Protein AF-A0A9W6YQK7-F1 (afdb_monomer_lite)

Radius of gyration: 15.52 Å; chains: 1; bounding box: 32×32×42 Å

Organism: NCBI:txid1490495

Secondary structure (DSSP, 8-state):
-EEEEE-BTTB----PPTTTTTT-TT--EEEEE--TT--BPPP-TT-TT--EEEEE--SS--BPPP-TT-TT--EEEEES-TT-------TT-TT--EEEE-S--TTSBTTTSSS--TT-GGGTTT-SSSS-S--SBPP----

InterPro domains:
  IPR032675 Leucine-rich repeat domain superfamily [G3DSA:3.80.10.10] (7-142)

pLDDT: mean 80.18, std 13.18, range [40.31, 95.5]

Sequence (143 aa):
MFRHVESKFTSPMIVLPDGMFDDTSPLTFIGFAAFTPMTKLPSLDGLTNLKSLTLALFLLLDEVPTFDKLHNLERLVLASMPAMGSLPDFSNIKDLKSFAASDRGTWCCNGFLGDCNLNDDKSQSSSAVGNSCCNLCCPQPNL

Structure (mmCIF, N/CA/C/O backbone):
data_AF-A0A9W6YQK7-F1
#
_entry.id   AF-A0A9W6YQK7-F1
#
loop_
_atom_site.group_PDB
_atom_site.id
_atom_site.type_symbol
_atom_site.label_atom_id
_atom_site.label_alt_id
_atom_site.label_comp_id
_atom_site.label_asym_id
_atom_site.label_entity_id
_atom_site.label_seq_id
_atom_site.pdbx_PDB_ins_code
_atom_site.Cartn_x
_atom_site.Cartn_y
_atom_site.Cartn_z
_atom_site.occupancy
_atom_site.B_iso_or_equiv
_atom_site.auth_seq_id
_atom_site.auth_comp_id
_atom_site.auth_asym_id
_atom_site.auth_atom_id
_atom_site.pdbx_PDB_model_num
ATOM 1 N N . MET A 1 1 ? -5.890 0.323 17.189 1.00 71.31 1 MET A N 1
ATOM 2 C CA . MET A 1 1 ? -4.741 -0.476 17.691 1.00 71.31 1 MET A CA 1
ATOM 3 C C . MET A 1 1 ? -3.661 -0.538 16.613 1.00 71.31 1 MET A C 1
ATOM 5 O O . MET A 1 1 ? -4.014 -0.545 15.439 1.00 71.31 1 MET A O 1
ATOM 9 N N . PHE A 1 2 ? -2.376 -0.522 16.986 1.00 77.00 2 PHE A N 1
ATOM 10 C CA . PHE A 1 2 ? -1.239 -0.525 16.050 1.00 77.00 2 PHE A CA 1
ATOM 11 C C . PHE A 1 2 ? -0.548 -1.891 16.045 1.00 77.00 2 PHE A C 1
ATOM 13 O O . PHE A 1 2 ? -0.266 -2.432 17.117 1.00 77.00 2 PHE A O 1
ATOM 20 N N . ARG A 1 3 ? -0.262 -2.439 14.859 1.00 80.31 3 ARG A N 1
ATOM 21 C CA . ARG A 1 3 ? 0.594 -3.620 14.702 1.00 80.31 3 ARG A CA 1
ATOM 22 C C . ARG A 1 3 ? 1.670 -3.382 13.652 1.00 80.31 3 ARG A C 1
ATOM 24 O O . ARG A 1 3 ? 1.382 -3.105 12.497 1.00 80.31 3 ARG A O 1
ATOM 31 N N . HIS A 1 4 ? 2.915 -3.547 14.071 1.00 82.56 4 HIS A N 1
ATOM 32 C CA . HIS A 1 4 ? 4.061 -3.620 13.179 1.00 82.56 4 HIS A CA 1
ATOM 33 C C . HIS A 1 4 ? 4.556 -5.061 13.149 1.00 82.56 4 HIS A C 1
ATOM 35 O O . HIS A 1 4 ? 4.688 -5.686 14.205 1.00 82.56 4 HIS A O 1
ATOM 41 N N . VAL A 1 5 ? 4.779 -5.589 11.952 1.00 82.19 5 VAL A N 1
ATOM 42 C CA . VAL A 1 5 ? 5.247 -6.953 11.727 1.00 82.19 5 VAL A CA 1
ATOM 43 C C . VAL A 1 5 ? 6.421 -6.883 10.761 1.00 82.19 5 VAL A C 1
ATOM 45 O O . VAL A 1 5 ? 6.301 -6.374 9.650 1.00 82.19 5 VAL A O 1
ATOM 48 N N . GLU A 1 6 ? 7.560 -7.405 11.189 1.00 82.50 6 GLU A N 1
ATOM 49 C CA . GLU A 1 6 ? 8.794 -7.390 10.412 1.00 82.50 6 GLU A CA 1
ATOM 50 C C . GLU A 1 6 ? 9.330 -8.814 10.268 1.00 82.50 6 GLU A C 1
ATOM 52 O O . GLU A 1 6 ? 9.330 -9.598 11.224 1.00 82.50 6 GLU A O 1
ATOM 57 N N . SER A 1 7 ? 9.787 -9.147 9.064 1.00 81.50 7 SER A N 1
ATOM 58 C CA . SER A 1 7 ? 10.484 -10.397 8.780 1.00 81.50 7 SER A CA 1
ATOM 59 C C . SER A 1 7 ? 11.988 -10.242 9.026 1.00 81.50 7 SER A C 1
ATOM 61 O O . SER A 1 7 ? 12.601 -9.234 8.687 1.00 81.50 7 SER A O 1
ATOM 63 N N . LYS A 1 8 ? 12.618 -11.263 9.617 1.00 81.12 8 LYS A N 1
ATOM 64 C CA . LYS A 1 8 ? 14.059 -11.243 9.909 1.00 81.12 8 LYS A CA 1
ATOM 65 C C . LYS A 1 8 ? 14.867 -11.658 8.686 1.00 81.12 8 LYS A C 1
ATOM 67 O O . LYS A 1 8 ? 14.702 -12.769 8.205 1.00 81.12 8 LYS A O 1
ATOM 72 N N . PHE A 1 9 ? 15.851 -10.861 8.280 1.00 69.00 9 PHE A N 1
ATOM 73 C CA . PHE A 1 9 ? 16.729 -11.182 7.142 1.00 69.00 9 PHE A CA 1
ATOM 74 C C . PHE A 1 9 ? 17.458 -12.534 7.242 1.00 69.00 9 PHE A C 1
ATOM 76 O O . PHE A 1 9 ? 17.729 -13.162 6.225 1.00 69.00 9 PHE A O 1
ATOM 83 N N . THR A 1 10 ? 17.775 -12.998 8.454 1.00 73.38 10 THR A N 1
ATOM 84 C CA . THR A 1 10 ? 18.499 -14.263 8.688 1.00 73.38 10 THR A CA 1
ATOM 85 C C . THR A 1 10 ? 17.606 -15.503 8.680 1.00 73.38 10 THR A C 1
ATOM 87 O O . THR A 1 10 ? 18.110 -16.619 8.598 1.00 73.38 10 THR A O 1
ATOM 90 N N . SER A 1 11 ? 16.291 -15.322 8.786 1.00 74.81 11 SER A N 1
ATOM 91 C CA . SER A 1 11 ? 15.284 -16.382 8.726 1.00 74.81 11 SER A CA 1
ATOM 92 C C . SER A 1 11 ? 13.998 -15.757 8.188 1.00 74.81 11 SER A C 1
ATOM 94 O O . SER A 1 11 ? 13.056 -15.531 8.959 1.00 74.81 11 SER A O 1
ATOM 96 N N . PRO A 1 12 ? 13.996 -15.379 6.900 1.00 76.75 12 PRO A N 1
ATOM 97 C CA . PRO A 1 12 ? 12.956 -14.533 6.360 1.00 76.75 12 PRO A CA 1
ATOM 98 C C . PRO A 1 12 ? 11.636 -15.283 6.340 1.00 76.75 12 PRO A C 1
ATOM 100 O O . PRO A 1 12 ? 11.562 -16.461 5.989 1.00 76.75 12 PRO A O 1
ATOM 103 N N . MET A 1 13 ? 10.583 -14.586 6.742 1.00 80.12 13 MET A N 1
ATOM 104 C CA . MET A 1 13 ? 9.239 -15.123 6.683 1.00 80.12 13 MET A CA 1
ATOM 105 C C . MET A 1 13 ? 8.793 -15.105 5.222 1.00 80.12 13 MET A C 1
ATOM 107 O O . MET A 1 13 ? 8.718 -14.051 4.596 1.00 80.12 13 MET A O 1
ATOM 111 N N . ILE A 1 14 ? 8.552 -16.292 4.673 1.00 81.31 14 ILE A N 1
ATOM 112 C CA . ILE A 1 14 ? 8.264 -16.467 3.242 1.00 81.31 14 ILE A CA 1
ATOM 113 C C . ILE A 1 14 ? 6.754 -16.438 2.980 1.00 81.31 14 ILE A C 1
ATOM 115 O O . ILE A 1 14 ? 6.319 -16.072 1.895 1.00 81.31 14 ILE A O 1
ATOM 119 N N . VAL A 1 15 ? 5.950 -16.790 3.987 1.00 83.81 15 VAL A N 1
ATOM 120 C CA . VAL A 1 15 ? 4.493 -16.907 3.879 1.00 83.81 15 VAL A CA 1
ATOM 121 C C . VAL A 1 15 ? 3.840 -16.315 5.122 1.00 83.81 15 VAL A C 1
ATOM 123 O O . VAL A 1 15 ? 4.276 -16.591 6.240 1.00 83.81 15 VAL A O 1
ATOM 126 N N . LEU A 1 16 ? 2.789 -15.523 4.918 1.00 86.00 16 LEU A N 1
ATOM 127 C CA . LEU A 1 16 ? 1.821 -15.150 5.946 1.00 86.00 16 LEU A CA 1
ATOM 128 C C . LEU A 1 16 ? 0.585 -16.054 5.787 1.00 86.00 16 LEU A C 1
ATOM 130 O O . LEU A 1 16 ? 0.158 -16.265 4.654 1.00 86.00 16 LEU A O 1
ATOM 134 N N . PRO A 1 17 ? 0.030 -16.614 6.876 1.00 87.31 17 PRO A N 1
ATOM 135 C CA . PRO A 1 17 ? -1.160 -17.456 6.802 1.00 87.31 17 PRO A CA 1
ATOM 136 C C . PRO A 1 17 ? -2.362 -16.734 6.186 1.00 87.31 17 PRO A C 1
ATOM 138 O O . PRO A 1 17 ? -2.668 -15.599 6.559 1.00 87.31 17 PRO A O 1
ATOM 141 N N . ASP A 1 18 ? -3.087 -17.431 5.312 1.00 86.06 18 ASP A N 1
ATOM 142 C CA . ASP A 1 18 ? -4.400 -16.983 4.853 1.00 86.06 18 ASP A CA 1
ATOM 143 C C . ASP A 1 18 ? -5.376 -16.875 6.035 1.00 86.06 18 ASP A C 1
ATOM 145 O O . ASP A 1 18 ? -5.289 -17.626 7.011 1.00 86.06 18 ASP A O 1
ATOM 149 N N . GLY A 1 19 ? -6.291 -15.908 5.965 1.00 83.62 19 GLY A N 1
ATOM 150 C CA . GLY A 1 19 ? -7.305 -15.669 6.996 1.00 83.62 19 GLY A CA 1
ATOM 151 C C . GLY A 1 19 ? -6.784 -15.045 8.296 1.00 83.62 19 GLY A C 1
ATOM 152 O O . GLY A 1 19 ? -7.549 -14.802 9.226 1.00 83.62 19 GLY A O 1
ATOM 153 N N . MET A 1 20 ? -5.489 -14.715 8.393 1.00 86.19 20 MET A N 1
ATOM 154 C CA . MET A 1 20 ? -4.924 -14.143 9.625 1.00 86.19 20 MET A CA 1
ATOM 155 C C . MET A 1 20 ? -5.502 -12.772 10.015 1.00 86.19 20 MET A C 1
ATOM 157 O O . MET A 1 20 ? -5.266 -12.303 11.132 1.00 86.19 20 MET A O 1
ATOM 161 N N . PHE A 1 21 ? -6.221 -12.123 9.096 1.00 87.44 21 PHE A N 1
ATOM 162 C CA . PHE A 1 21 ? -6.862 -10.831 9.314 1.00 87.44 21 PHE A CA 1
ATOM 163 C C . PHE A 1 21 ? -8.383 -10.908 9.464 1.00 87.44 21 PHE A C 1
ATOM 165 O O . PHE A 1 21 ? -8.984 -9.878 9.769 1.00 87.44 21 PHE A O 1
ATOM 172 N N . ASP A 1 22 ? -9.000 -12.083 9.332 1.00 84.19 22 ASP A N 1
ATOM 173 C CA . ASP A 1 22 ? -10.462 -12.225 9.271 1.00 84.19 22 ASP A CA 1
ATOM 174 C C . ASP A 1 22 ? -11.158 -11.715 10.547 1.00 84.19 22 ASP A C 1
ATOM 176 O O . ASP A 1 22 ? -12.191 -11.052 10.473 1.00 84.19 22 ASP A O 1
ATOM 180 N N . ASP A 1 23 ? -10.524 -11.898 11.710 1.00 78.19 23 ASP A N 1
ATOM 181 C CA . ASP A 1 23 ? -11.048 -11.473 13.018 1.00 78.19 23 ASP A CA 1
ATOM 182 C C . ASP A 1 23 ? -10.432 -10.154 13.536 1.00 78.19 23 ASP A C 1
ATOM 184 O O . ASP A 1 23 ? -10.544 -9.801 14.715 1.00 78.19 23 ASP A O 1
ATOM 188 N N . THR A 1 24 ? -9.725 -9.395 12.691 1.00 68.44 24 THR A N 1
ATOM 189 C CA . THR A 1 24 ? -8.865 -8.283 13.153 1.00 68.44 24 THR A CA 1
ATOM 190 C C . THR A 1 24 ? -9.528 -6.901 13.149 1.00 68.44 24 THR A C 1
ATOM 192 O O . THR A 1 24 ? -8.899 -5.873 12.885 1.00 68.44 24 THR A O 1
ATOM 195 N N . SER A 1 25 ? -10.790 -6.848 13.579 1.00 65.62 25 SER A N 1
ATOM 196 C CA . SER A 1 25 ? -11.640 -5.650 13.552 1.00 65.62 25 SER A CA 1
ATOM 197 C C . SER A 1 25 ? -11.085 -4.387 14.248 1.00 65.62 25 SER A C 1
ATOM 199 O O . SER A 1 25 ? -11.402 -3.303 13.772 1.00 65.62 25 SER A O 1
ATOM 201 N N . PRO A 1 26 ? -10.280 -4.413 15.335 1.00 82.00 26 PRO A N 1
ATOM 202 C CA . PRO A 1 26 ? -9.821 -3.173 15.984 1.00 82.00 26 PRO A CA 1
ATOM 203 C C . PRO A 1 26 ? -8.510 -2.601 15.410 1.00 82.00 26 PRO A C 1
ATOM 205 O O . PRO A 1 26 ? -7.992 -1.591 15.920 1.00 82.00 26 PRO A O 1
ATOM 208 N N . LEU A 1 27 ? -7.903 -3.261 14.418 1.00 86.62 27 LEU A N 1
ATOM 209 C CA . LEU A 1 27 ? -6.643 -2.803 13.839 1.00 86.62 27 LEU A CA 1
ATOM 210 C C . LEU A 1 27 ? -6.877 -1.571 12.971 1.00 86.62 27 LEU A C 1
ATOM 212 O O . LEU A 1 27 ? -7.672 -1.573 12.041 1.00 86.62 27 LEU A O 1
ATOM 216 N N . THR A 1 28 ? -6.148 -0.508 13.297 1.00 93.00 28 THR A N 1
ATOM 217 C CA . THR A 1 28 ? -6.245 0.783 12.607 1.00 93.00 28 THR A CA 1
ATOM 218 C C . THR A 1 28 ? -4.935 1.152 11.917 1.00 93.00 28 THR A C 1
ATOM 220 O O . THR A 1 28 ? -4.930 2.005 11.039 1.00 93.00 28 THR A O 1
ATOM 223 N N . PHE A 1 29 ? -3.823 0.512 12.286 1.00 93.62 29 PHE A N 1
ATOM 224 C CA . PHE A 1 29 ? -2.512 0.749 11.688 1.00 93.62 29 PHE A CA 1
ATOM 225 C C . PHE A 1 29 ? -1.769 -0.570 11.530 1.00 93.62 29 PHE A C 1
ATOM 227 O O . PHE A 1 29 ? -1.618 -1.305 12.514 1.00 93.62 29 PHE A O 1
ATOM 234 N N . ILE A 1 30 ? -1.283 -0.828 10.319 1.00 92.50 30 ILE A N 1
ATOM 235 C CA . ILE A 1 30 ? -0.452 -1.984 10.002 1.00 92.50 30 ILE A CA 1
ATOM 236 C C . ILE A 1 30 ? 0.778 -1.544 9.218 1.00 92.50 30 ILE A C 1
ATOM 238 O O . ILE A 1 30 ? 0.677 -0.786 8.255 1.00 92.50 30 ILE A O 1
ATOM 242 N N . GLY A 1 31 ? 1.937 -2.049 9.636 1.00 93.38 31 GLY A N 1
ATOM 243 C CA . GLY A 1 31 ? 3.178 -1.949 8.878 1.00 93.38 31 GLY A CA 1
ATOM 244 C C . GLY A 1 31 ? 3.813 -3.321 8.696 1.00 93.38 31 GLY A C 1
ATOM 245 O O . GLY A 1 31 ? 4.119 -3.965 9.699 1.00 93.38 31 GLY A O 1
ATOM 246 N N . PHE A 1 32 ? 4.033 -3.728 7.446 1.00 92.50 32 PHE A N 1
ATOM 247 C CA . PHE A 1 32 ? 4.829 -4.897 7.078 1.00 92.50 32 PHE A CA 1
ATOM 248 C C . PHE A 1 32 ? 6.170 -4.463 6.501 1.00 92.50 32 PHE A C 1
ATOM 250 O O . PHE A 1 32 ? 6.206 -3.608 5.614 1.00 92.50 32 PHE A O 1
ATOM 257 N N . ALA A 1 33 ? 7.260 -5.059 6.981 1.00 91.25 33 ALA A N 1
ATOM 258 C CA . ALA A 1 33 ? 8.603 -4.762 6.496 1.00 91.25 33 ALA A CA 1
ATOM 259 C C . ALA A 1 33 ? 9.473 -6.019 6.327 1.00 91.25 33 ALA A C 1
ATOM 261 O O . ALA A 1 33 ? 9.358 -6.979 7.090 1.00 91.25 33 ALA A O 1
ATOM 262 N N . ALA A 1 34 ? 10.380 -5.976 5.348 1.00 91.62 34 ALA A N 1
ATOM 263 C CA . ALA A 1 34 ? 11.480 -6.929 5.150 1.00 91.62 34 ALA A CA 1
ATOM 264 C C . ALA A 1 34 ? 11.062 -8.379 4.823 1.00 91.62 34 ALA A C 1
ATOM 266 O O . ALA A 1 34 ? 11.781 -9.343 5.108 1.00 91.62 34 ALA A O 1
ATOM 267 N N . PHE A 1 35 ? 9.917 -8.548 4.163 1.00 91.50 35 PHE A N 1
ATOM 268 C CA . PHE A 1 35 ? 9.449 -9.828 3.619 1.00 91.50 35 PHE A CA 1
ATOM 269 C C . PHE A 1 35 ? 10.035 -10.065 2.221 1.00 91.50 35 PHE A C 1
ATOM 271 O O . PHE A 1 35 ? 9.326 -10.213 1.230 1.00 91.50 35 PHE A O 1
ATOM 278 N N . THR A 1 36 ? 11.366 -10.070 2.130 1.00 90.12 36 THR A N 1
ATOM 279 C CA . THR A 1 36 ? 12.072 -10.046 0.843 1.00 90.12 36 THR A CA 1
ATOM 280 C C . THR A 1 36 ? 11.795 -11.238 -0.085 1.00 90.12 36 THR A C 1
ATOM 282 O O . THR A 1 36 ? 11.676 -10.979 -1.282 1.00 90.12 36 THR A O 1
ATOM 285 N N . PRO A 1 37 ? 11.660 -12.502 0.383 1.00 91.75 37 PRO A N 1
ATOM 286 C CA . PRO A 1 37 ? 11.414 -13.632 -0.511 1.00 91.75 37 PRO A CA 1
ATOM 287 C C . PRO A 1 37 ? 9.923 -13.871 -0.785 1.00 91.75 37 PRO A C 1
ATOM 289 O O . PRO A 1 37 ? 9.583 -14.804 -1.507 1.00 91.75 37 PRO A O 1
ATOM 292 N N . MET A 1 38 ? 9.034 -13.098 -0.157 1.00 92.31 38 MET A N 1
ATOM 293 C CA . MET A 1 38 ? 7.597 -13.293 -0.278 1.00 92.31 38 MET A CA 1
ATOM 294 C C . MET A 1 38 ? 7.133 -12.839 -1.655 1.00 92.31 38 MET A C 1
ATOM 296 O O . MET A 1 38 ? 7.367 -11.695 -2.042 1.00 92.31 38 MET A O 1
ATOM 300 N N . THR A 1 39 ? 6.451 -13.734 -2.362 1.00 92.06 39 THR A N 1
ATOM 301 C CA . THR A 1 39 ? 5.881 -13.442 -3.679 1.00 92.06 39 THR A CA 1
ATOM 302 C C . THR A 1 39 ? 4.410 -13.075 -3.607 1.00 92.06 39 THR A C 1
ATOM 304 O O . THR A 1 39 ? 3.934 -12.427 -4.516 1.00 92.06 39 THR A O 1
ATOM 307 N N . LYS A 1 40 ? 3.691 -13.421 -2.529 1.00 91.81 40 LYS A N 1
ATOM 308 C CA . LYS A 1 40 ? 2.261 -13.122 -2.384 1.00 91.81 40 LYS A CA 1
ATOM 309 C C . LYS A 1 40 ? 1.885 -12.748 -0.952 1.00 91.81 40 LYS A C 1
ATOM 311 O O . LYS A 1 40 ? 2.336 -13.392 -0.005 1.00 91.81 40 LYS A O 1
ATOM 316 N N . LEU A 1 41 ? 1.018 -11.746 -0.808 1.00 92.69 41 LEU A N 1
ATOM 317 C CA . LEU A 1 41 ? 0.371 -11.383 0.455 1.00 92.69 41 LEU A CA 1
ATOM 318 C C . LEU A 1 41 ? -0.994 -12.089 0.605 1.00 92.69 41 LEU A C 1
ATOM 320 O O . LEU A 1 41 ? -1.687 -12.290 -0.396 1.00 92.69 41 LEU A O 1
ATOM 324 N N . PRO A 1 42 ? -1.410 -12.435 1.838 1.00 91.81 42 PRO A N 1
ATOM 325 C CA . PRO A 1 42 ? 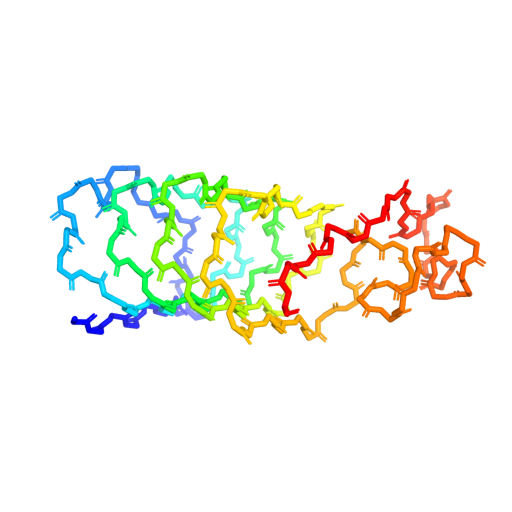-2.762 -12.920 2.107 1.00 91.81 42 PRO A CA 1
ATOM 326 C C . PRO A 1 42 ? -3.788 -11.792 1.923 1.00 91.81 42 PRO A C 1
ATOM 328 O O . PRO A 1 42 ? -3.432 -10.611 1.895 1.00 91.81 42 PRO A O 1
ATOM 331 N N . SER A 1 43 ? -5.073 -12.148 1.841 1.00 91.56 43 SER A N 1
ATOM 332 C CA . SER A 1 43 ? -6.157 -11.159 1.748 1.00 91.56 43 SER A CA 1
ATOM 333 C C . SER A 1 43 ? -6.153 -10.189 2.934 1.00 91.56 43 SER A C 1
ATOM 335 O O . SER A 1 43 ? -5.934 -10.594 4.074 1.00 91.56 43 SER A O 1
ATOM 337 N N . LEU A 1 44 ? -6.434 -8.912 2.662 1.00 91.50 44 LEU A N 1
ATOM 338 C CA . LEU A 1 44 ? -6.544 -7.845 3.662 1.00 91.50 44 LEU A CA 1
ATOM 339 C C . LEU A 1 44 ? -8.005 -7.520 4.024 1.00 91.50 44 LEU A C 1
ATOM 341 O O . LEU A 1 44 ? -8.253 -6.569 4.761 1.00 91.50 44 LEU A O 1
ATOM 345 N N . ASP A 1 45 ? -8.976 -8.297 3.537 1.00 91.25 45 ASP A N 1
ATOM 346 C CA . ASP A 1 45 ? -10.404 -7.956 3.603 1.00 91.25 45 ASP A CA 1
ATOM 347 C C . ASP A 1 45 ? -10.965 -7.803 5.024 1.00 91.25 45 ASP A C 1
ATOM 349 O O . ASP A 1 45 ? -11.883 -7.011 5.249 1.00 91.25 45 ASP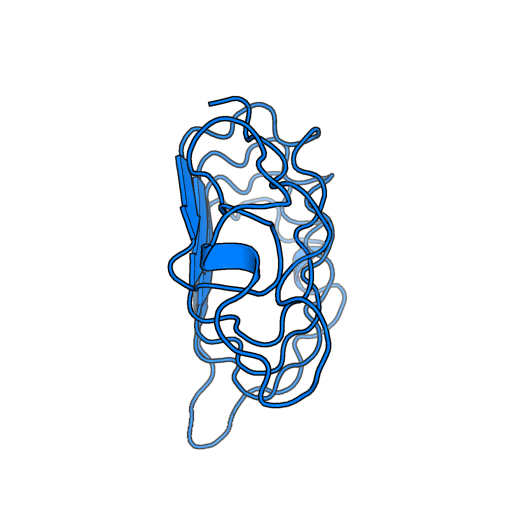 A O 1
ATOM 353 N N . GLY A 1 46 ? -10.398 -8.512 6.003 1.00 90.62 46 GLY A N 1
ATOM 354 C CA . GLY A 1 46 ? -10.799 -8.393 7.408 1.00 90.62 46 GLY A CA 1
ATOM 355 C C . GLY A 1 46 ? -10.379 -7.074 8.081 1.00 90.62 46 GLY A C 1
ATOM 356 O O . GLY A 1 46 ? -10.864 -6.741 9.164 1.00 90.62 46 GLY A O 1
ATOM 357 N N . LEU A 1 47 ? -9.531 -6.265 7.433 1.00 91.19 47 LEU A N 1
ATOM 358 C CA . LEU A 1 47 ? -8.980 -5.009 7.959 1.00 91.19 47 LEU A CA 1
ATOM 359 C C . LEU A 1 47 ? -9.890 -3.796 7.703 1.00 91.19 47 LEU A C 1
ATOM 361 O O . LEU A 1 47 ? -9.435 -2.706 7.361 1.00 91.19 47 LEU A O 1
ATOM 365 N N . THR A 1 48 ? -11.195 -3.956 7.909 1.00 91.94 48 THR A N 1
ATOM 366 C CA . THR A 1 48 ? -12.212 -2.947 7.553 1.00 91.94 48 THR A CA 1
ATOM 367 C C . THR A 1 48 ? -12.087 -1.616 8.305 1.00 91.94 48 THR A C 1
ATOM 369 O O . THR A 1 48 ? -12.526 -0.583 7.803 1.00 91.94 48 THR A O 1
ATOM 372 N N . ASN A 1 49 ? -11.456 -1.598 9.485 1.00 92.00 49 ASN A N 1
ATOM 373 C CA . ASN A 1 49 ? -11.208 -0.382 10.279 1.00 92.00 49 ASN A CA 1
ATOM 374 C C . ASN A 1 49 ? -9.801 0.213 10.079 1.00 92.00 49 ASN A C 1
ATOM 376 O O . ASN A 1 49 ? -9.403 1.131 10.805 1.00 92.00 49 ASN A O 1
ATOM 380 N N . LEU A 1 50 ? -9.027 -0.308 9.125 1.00 94.00 50 LEU A N 1
ATOM 381 C CA . LEU A 1 50 ? -7.658 0.130 8.898 1.00 94.00 50 LEU A CA 1
ATOM 382 C C . LEU A 1 50 ? -7.625 1.567 8.378 1.00 94.00 50 LEU A C 1
ATOM 384 O O . LEU A 1 50 ? -8.241 1.880 7.369 1.00 94.00 50 LEU A O 1
ATOM 388 N N . LYS A 1 51 ? -6.861 2.423 9.060 1.00 95.44 51 LYS A N 1
ATOM 389 C CA . LYS A 1 51 ? -6.631 3.830 8.705 1.00 95.44 51 LYS A CA 1
ATOM 390 C C . LYS A 1 51 ? -5.279 4.053 8.044 1.00 95.44 51 LYS A C 1
ATOM 392 O O . LYS A 1 51 ? -5.121 5.002 7.287 1.00 95.44 51 LYS A O 1
ATOM 397 N N . SER A 1 52 ? -4.293 3.206 8.332 1.00 95.50 52 SER A N 1
ATOM 398 C CA . SER A 1 52 ? -2.952 3.324 7.766 1.00 95.50 52 SER A CA 1
ATOM 399 C C . SER A 1 52 ? -2.369 1.962 7.430 1.00 95.50 52 SER A C 1
ATOM 401 O O . SER A 1 52 ? -2.294 1.090 8.300 1.00 95.50 52 SER A O 1
ATOM 403 N N . LEU A 1 53 ? -1.872 1.833 6.204 1.00 95.50 53 LEU A N 1
ATOM 404 C CA . LEU A 1 53 ? -1.151 0.665 5.717 1.00 95.50 53 LEU A CA 1
ATOM 405 C C . LEU A 1 53 ? 0.236 1.078 5.221 1.00 95.50 53 LEU A C 1
ATOM 407 O O . LEU A 1 53 ? 0.385 2.039 4.465 1.00 95.50 53 LEU A O 1
ATOM 411 N N . THR A 1 54 ? 1.259 0.348 5.649 1.00 95.44 54 THR A N 1
ATOM 412 C CA . THR A 1 54 ? 2.624 0.477 5.133 1.00 95.44 54 THR A CA 1
ATOM 413 C C . THR A 1 54 ? 3.147 -0.890 4.722 1.00 95.44 54 THR A C 1
ATOM 415 O O . THR A 1 54 ? 3.178 -1.804 5.544 1.00 95.44 54 THR A O 1
ATOM 418 N N . LEU A 1 55 ? 3.573 -1.015 3.468 1.00 94.00 55 LEU A N 1
ATOM 419 C CA . LEU A 1 55 ? 4.251 -2.191 2.929 1.00 94.00 55 LEU A CA 1
ATOM 420 C C . LEU A 1 55 ? 5.657 -1.774 2.501 1.00 94.00 55 LEU A C 1
ATOM 422 O O . LEU A 1 55 ? 5.809 -0.870 1.680 1.00 94.00 55 LEU A O 1
ATOM 426 N N . ALA A 1 56 ? 6.679 -2.400 3.081 1.00 93.38 56 ALA A N 1
ATOM 427 C CA . ALA A 1 56 ? 8.070 -2.048 2.835 1.00 93.38 56 ALA A CA 1
ATOM 428 C C . ALA A 1 56 ? 8.958 -3.277 2.591 1.00 93.38 56 ALA A C 1
ATOM 430 O O . ALA A 1 56 ? 8.839 -4.290 3.278 1.00 93.38 56 ALA A O 1
ATOM 431 N N . LEU A 1 57 ? 9.920 -3.157 1.673 1.00 91.81 57 LEU A N 1
ATOM 432 C CA . LEU A 1 57 ? 10.966 -4.159 1.415 1.00 91.81 57 LEU A CA 1
ATOM 433 C C . LEU A 1 57 ? 10.410 -5.546 1.037 1.00 91.81 57 LEU A C 1
ATOM 435 O O . LEU A 1 57 ? 10.802 -6.570 1.604 1.00 91.81 57 LEU A O 1
ATOM 439 N N . PHE A 1 58 ? 9.519 -5.565 0.048 1.00 92.12 58 PHE A N 1
ATOM 440 C CA . PHE A 1 58 ? 8.997 -6.777 -0.585 1.00 92.12 58 PHE A CA 1
ATOM 441 C C . PHE A 1 58 ? 9.649 -6.951 -1.962 1.00 92.12 58 PHE A C 1
ATOM 443 O O . PHE A 1 58 ? 9.128 -6.495 -2.975 1.00 92.12 58 PHE A O 1
ATOM 450 N N . LEU A 1 59 ? 10.832 -7.569 -2.006 1.00 89.38 59 LEU A N 1
ATOM 451 C CA . LEU A 1 59 ? 11.667 -7.566 -3.215 1.00 89.38 59 LEU A CA 1
ATOM 452 C C . LEU A 1 59 ? 11.141 -8.454 -4.348 1.00 89.38 59 LEU A C 1
ATOM 454 O O . LEU A 1 59 ? 11.466 -8.181 -5.499 1.00 89.38 59 LEU A O 1
ATOM 458 N N . LEU A 1 60 ? 10.365 -9.492 -4.024 1.00 90.50 60 LEU A N 1
ATOM 459 C CA . LEU A 1 60 ? 9.835 -10.470 -4.982 1.00 90.50 60 LEU A CA 1
ATOM 460 C C . LEU A 1 60 ? 8.302 -10.478 -5.080 1.00 90.50 60 LEU A C 1
ATOM 462 O O . LEU A 1 60 ? 7.760 -11.328 -5.781 1.00 90.50 60 LEU A O 1
ATOM 466 N N . LEU A 1 61 ? 7.610 -9.572 -4.383 1.00 90.75 61 LEU A N 1
ATOM 467 C CA . LEU A 1 61 ? 6.152 -9.486 -4.443 1.00 90.75 61 LEU A CA 1
ATOM 468 C C . LEU A 1 61 ? 5.739 -8.969 -5.822 1.00 90.75 61 LEU A C 1
ATOM 470 O O . LEU A 1 61 ? 6.197 -7.906 -6.237 1.00 90.75 61 LEU A O 1
ATOM 474 N N . ASP A 1 62 ? 4.901 -9.727 -6.518 1.00 86.75 62 ASP A N 1
ATOM 475 C CA . ASP A 1 62 ? 4.429 -9.419 -7.871 1.00 86.75 62 ASP A CA 1
ATOM 476 C C . ASP A 1 62 ? 3.145 -8.573 -7.858 1.00 86.75 62 ASP A C 1
ATOM 478 O O . ASP A 1 62 ? 2.993 -7.641 -8.654 1.00 86.75 62 ASP A O 1
ATOM 482 N N . GLU A 1 63 ? 2.257 -8.841 -6.904 1.00 87.00 63 GLU A N 1
ATOM 483 C CA . GLU A 1 63 ? 1.002 -8.131 -6.705 1.00 87.00 63 GLU A CA 1
ATOM 484 C C . GLU A 1 63 ? 0.670 -7.944 -5.218 1.00 87.00 63 GLU A C 1
ATOM 486 O O . GLU A 1 63 ? 1.008 -8.752 -4.348 1.00 87.00 63 GLU A O 1
ATOM 491 N N . VAL A 1 64 ? -0.040 -6.857 -4.920 1.00 90.31 64 VAL A N 1
ATOM 492 C CA . VAL A 1 64 ? -0.723 -6.687 -3.633 1.00 90.31 64 VAL A CA 1
ATOM 493 C C . VAL A 1 64 ? -2.197 -7.072 -3.797 1.00 90.31 64 VAL A C 1
ATOM 495 O O . VAL A 1 64 ? -2.766 -6.850 -4.869 1.00 90.31 64 VAL A O 1
ATOM 498 N N . PRO A 1 65 ? -2.844 -7.620 -2.754 1.00 91.62 65 PRO A N 1
ATOM 499 C CA . PRO A 1 65 ? -4.276 -7.902 -2.776 1.00 91.62 65 PRO A CA 1
ATOM 500 C C . PRO A 1 65 ? -5.097 -6.620 -2.968 1.00 91.62 65 PRO A C 1
ATOM 502 O O . PRO A 1 65 ? -4.626 -5.508 -2.718 1.00 91.62 65 PRO A O 1
ATOM 505 N N . THR A 1 66 ? -6.355 -6.782 -3.375 1.00 89.81 66 THR A N 1
ATOM 506 C CA . THR A 1 66 ? -7.301 -5.672 -3.539 1.00 89.81 66 THR A CA 1
ATOM 507 C C . THR A 1 66 ? -7.538 -4.932 -2.225 1.00 89.81 66 THR A C 1
ATOM 509 O O . THR A 1 66 ? -7.538 -5.531 -1.149 1.00 89.81 66 THR A O 1
ATOM 512 N N . PHE A 1 67 ? -7.824 -3.633 -2.310 1.00 90.81 67 PHE A N 1
ATOM 513 C CA . PHE A 1 67 ? -8.130 -2.792 -1.147 1.00 90.81 67 PHE A CA 1
ATOM 514 C C . PHE A 1 67 ? -9.630 -2.501 -0.992 1.00 90.81 67 PHE A C 1
ATOM 516 O O . PHE A 1 67 ? -10.019 -1.587 -0.268 1.00 90.81 67 PHE A O 1
ATOM 523 N N . ASP A 1 68 ? -10.482 -3.302 -1.634 1.00 89.56 68 ASP A N 1
ATOM 524 C CA . ASP A 1 68 ? -11.924 -3.066 -1.747 1.00 89.56 68 ASP A CA 1
ATOM 525 C C . ASP A 1 68 ? -12.655 -2.958 -0.411 1.00 89.56 68 ASP A C 1
ATOM 527 O O . ASP A 1 68 ? -13.674 -2.280 -0.342 1.00 89.56 68 ASP A O 1
ATOM 531 N N . LYS A 1 69 ? -12.161 -3.614 0.646 1.00 91.94 69 LYS A N 1
ATOM 532 C CA . LYS A 1 69 ? -12.757 -3.569 1.994 1.00 91.94 69 LYS A CA 1
ATOM 533 C C . LYS A 1 69 ? -12.118 -2.536 2.919 1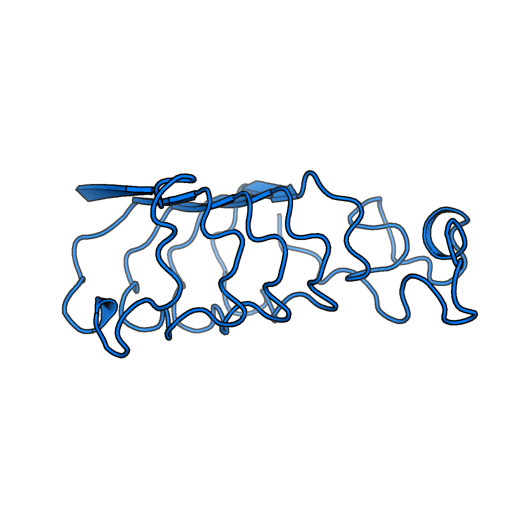.00 91.94 69 LYS A C 1
ATOM 535 O O . LYS A 1 69 ? -12.611 -2.322 4.027 1.00 91.94 69 LYS A O 1
ATOM 540 N N . LEU A 1 70 ? -11.050 -1.868 2.482 1.00 91.88 70 LEU A N 1
ATOM 541 C CA . LEU A 1 70 ? -10.296 -0.898 3.279 1.00 91.88 70 LEU A CA 1
ATOM 542 C C . LEU A 1 70 ? -10.925 0.502 3.198 1.00 91.88 70 LEU A C 1
ATOM 544 O O . LEU A 1 70 ? -10.252 1.495 2.934 1.00 91.88 70 LEU A O 1
ATOM 548 N N . HIS A 1 71 ? -12.235 0.590 3.427 1.00 91.00 71 HIS A N 1
ATOM 549 C CA . HIS A 1 71 ? -13.011 1.819 3.228 1.00 91.00 71 HIS A CA 1
ATOM 550 C C . HIS A 1 71 ? -12.554 2.991 4.106 1.00 91.00 71 HIS A C 1
ATOM 552 O O . HIS A 1 71 ? -12.713 4.138 3.709 1.00 91.00 71 HIS A O 1
ATOM 558 N N . ASN A 1 72 ? -11.977 2.697 5.275 1.00 92.50 72 ASN A N 1
ATOM 559 C CA . ASN A 1 72 ? -11.501 3.689 6.241 1.00 92.50 72 ASN A CA 1
ATOM 560 C C . ASN A 1 72 ? -10.023 4.074 6.048 1.00 92.50 72 ASN A C 1
ATOM 562 O O . ASN A 1 72 ? -9.455 4.737 6.919 1.00 92.50 72 ASN A O 1
ATOM 566 N N . LEU A 1 73 ? -9.370 3.617 4.973 1.00 94.19 73 LEU A N 1
ATOM 567 C CA . LEU A 1 73 ? -7.940 3.832 4.785 1.00 94.19 73 LEU A CA 1
ATOM 568 C C . LEU A 1 73 ? -7.656 5.297 4.444 1.00 94.19 73 LEU A C 1
ATOM 570 O O . LEU A 1 73 ? -8.057 5.804 3.404 1.00 94.19 73 LEU A O 1
ATOM 574 N N . GLU A 1 74 ? -6.903 5.959 5.319 1.00 94.81 74 GLU A N 1
ATOM 575 C CA . GLU A 1 74 ? -6.538 7.372 5.196 1.00 94.81 74 GLU A CA 1
ATOM 576 C C . GLU A 1 74 ? -5.098 7.553 4.693 1.00 94.81 74 GLU A C 1
ATOM 578 O O . GLU A 1 74 ? -4.760 8.586 4.111 1.00 94.81 74 GLU A O 1
ATOM 583 N N . ARG A 1 75 ? -4.229 6.560 4.926 1.00 94.00 75 ARG A N 1
ATOM 584 C CA . ARG A 1 75 ? -2.811 6.590 4.555 1.00 94.00 75 ARG A CA 1
ATOM 585 C C . ARG A 1 75 ? -2.355 5.262 3.956 1.00 94.00 75 ARG A C 1
ATOM 587 O O . ARG A 1 75 ? -2.461 4.223 4.606 1.00 94.00 75 ARG A O 1
ATOM 594 N N . LEU A 1 76 ? -1.737 5.327 2.781 1.00 92.69 76 LEU A N 1
ATOM 595 C CA . LEU A 1 76 ? -1.076 4.197 2.131 1.00 92.69 76 LEU A CA 1
ATOM 596 C C . LEU A 1 76 ? 0.379 4.548 1.802 1.00 92.69 76 LEU A C 1
ATOM 598 O O . LEU A 1 76 ? 0.656 5.577 1.185 1.00 92.69 76 LEU A O 1
ATOM 602 N N . VAL A 1 77 ? 1.306 3.689 2.227 1.00 92.12 77 VAL A N 1
ATOM 603 C CA . VAL A 1 77 ? 2.735 3.800 1.915 1.00 92.12 77 VAL A CA 1
ATOM 604 C C . VAL A 1 77 ? 3.227 2.489 1.314 1.00 92.12 77 VAL A C 1
ATOM 606 O O . VAL A 1 77 ? 3.127 1.443 1.956 1.00 92.12 77 VAL A O 1
ATOM 609 N N . LEU A 1 78 ? 3.789 2.568 0.111 1.00 90.31 78 LEU A N 1
ATOM 610 C CA . LEU A 1 78 ? 4.444 1.464 -0.588 1.00 90.31 78 LEU A CA 1
ATOM 611 C C . LEU A 1 78 ? 5.928 1.803 -0.760 1.00 90.31 78 LEU A C 1
ATOM 613 O O . LEU A 1 78 ? 6.279 2.897 -1.208 1.00 90.31 78 LEU A O 1
ATOM 617 N N . ALA A 1 79 ? 6.817 0.908 -0.339 1.00 90.25 79 ALA A N 1
ATOM 618 C CA . ALA A 1 79 ? 8.244 1.188 -0.369 1.00 90.25 79 ALA A CA 1
ATOM 619 C C . ALA A 1 79 ? 9.099 -0.022 -0.737 1.00 90.25 79 ALA A C 1
ATOM 621 O O . ALA A 1 79 ? 9.090 -1.040 -0.051 1.00 90.25 79 ALA A O 1
ATOM 622 N N . SER A 1 80 ? 9.951 0.139 -1.748 1.00 88.69 80 SER A N 1
ATOM 623 C CA . SER A 1 80 ? 10.920 -0.882 -2.170 1.00 88.69 80 SER A CA 1
ATOM 624 C C . SER A 1 80 ? 10.252 -2.223 -2.508 1.00 88.69 80 SER A C 1
ATOM 626 O O . SER A 1 80 ? 10.515 -3.246 -1.870 1.00 88.69 80 SER A O 1
ATOM 628 N N . MET A 1 81 ? 9.389 -2.196 -3.519 1.00 87.94 81 MET A N 1
ATOM 629 C CA . MET A 1 81 ? 8.621 -3.315 -4.063 1.00 87.94 81 MET A CA 1
ATOM 630 C C . MET A 1 81 ? 8.903 -3.490 -5.580 1.00 87.94 81 MET A C 1
ATOM 632 O O . MET A 1 81 ? 7.996 -3.468 -6.408 1.00 87.94 81 MET A O 1
ATOM 636 N N . PRO A 1 82 ? 10.177 -3.658 -5.994 1.00 83.88 82 PRO A N 1
ATOM 637 C CA . PRO A 1 82 ? 10.614 -3.536 -7.392 1.00 83.88 82 PRO A CA 1
ATOM 638 C C . PRO A 1 82 ? 10.030 -4.576 -8.360 1.00 83.88 82 PRO A C 1
ATOM 640 O O . PRO A 1 82 ? 10.016 -4.321 -9.562 1.00 83.88 82 PRO A O 1
ATOM 643 N N . ALA A 1 83 ? 9.596 -5.737 -7.861 1.00 84.69 83 ALA A N 1
ATOM 644 C CA . ALA A 1 83 ? 9.032 -6.814 -8.676 1.00 84.69 83 ALA A CA 1
ATOM 645 C C . ALA A 1 83 ? 7.549 -6.614 -9.012 1.00 84.69 83 ALA A C 1
ATOM 647 O O . ALA A 1 83 ? 7.049 -7.270 -9.925 1.00 84.69 83 ALA A O 1
ATOM 648 N N . MET A 1 84 ? 6.854 -5.711 -8.312 1.00 82.69 84 MET A N 1
ATOM 649 C CA . MET A 1 84 ? 5.450 -5.463 -8.595 1.00 82.69 84 MET A CA 1
ATOM 650 C C . MET A 1 84 ? 5.295 -4.876 -10.007 1.00 82.69 84 MET A C 1
ATOM 652 O O . MET A 1 84 ? 6.104 -4.043 -10.436 1.00 82.69 84 MET A O 1
ATOM 656 N N . GLY A 1 85 ? 4.246 -5.299 -10.715 1.00 75.12 85 GLY A N 1
ATOM 657 C CA . GLY A 1 85 ? 3.937 -4.861 -12.086 1.00 75.12 85 GLY A CA 1
ATOM 658 C C . GLY A 1 85 ? 2.738 -3.918 -12.203 1.00 75.12 85 GLY A C 1
ATOM 659 O O . GLY A 1 85 ? 2.554 -3.283 -13.235 1.00 75.12 85 GLY A O 1
ATOM 660 N N . SER A 1 86 ? 1.926 -3.802 -11.152 1.00 77.25 86 SER A N 1
ATOM 661 C CA . SER A 1 86 ? 0.692 -3.010 -11.147 1.00 77.25 86 SER A CA 1
ATOM 662 C C . SER A 1 86 ? 0.256 -2.655 -9.726 1.00 77.25 86 SER A C 1
ATOM 664 O 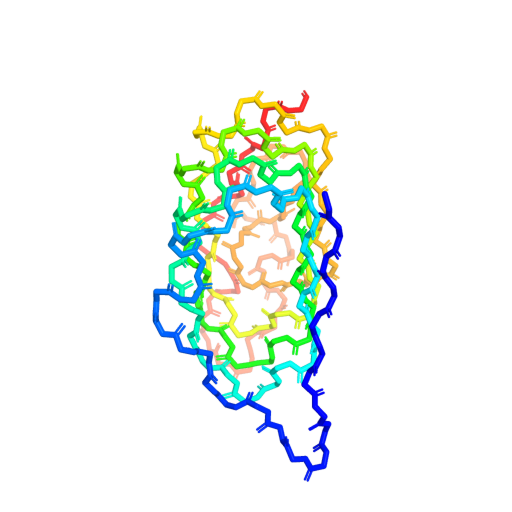O . SER A 1 86 ? 0.653 -3.310 -8.763 1.00 77.25 86 SER A O 1
ATOM 666 N N . LEU A 1 87 ? -0.610 -1.647 -9.604 1.00 80.75 87 LEU A N 1
ATOM 667 C CA . LEU A 1 87 ? -1.332 -1.326 -8.371 1.00 80.75 87 LEU A CA 1
ATOM 668 C C . LEU A 1 87 ? -2.796 -1.784 -8.472 1.00 80.75 87 LEU A C 1
ATOM 670 O O . LEU A 1 87 ? -3.345 -1.788 -9.576 1.00 80.75 87 LEU A O 1
ATOM 674 N N . PRO A 1 88 ? -3.440 -2.152 -7.349 1.00 84.44 88 PRO A N 1
ATOM 675 C CA . PRO A 1 88 ? -4.866 -2.447 -7.333 1.00 84.44 88 PRO A CA 1
ATOM 676 C C . PRO A 1 88 ? -5.675 -1.153 -7.502 1.00 84.44 88 PRO A C 1
ATOM 678 O O . PRO A 1 88 ? -5.158 -0.048 -7.331 1.00 84.44 88 PRO A O 1
ATOM 681 N N . ASP A 1 89 ? -6.961 -1.292 -7.815 1.00 78.38 89 ASP A N 1
ATOM 682 C CA . ASP A 1 89 ? -7.875 -0.155 -7.909 1.00 78.38 89 ASP A CA 1
ATOM 683 C C . ASP A 1 89 ? -8.077 0.512 -6.534 1.00 78.38 89 ASP A C 1
ATOM 685 O O . ASP A 1 89 ? -8.310 -0.153 -5.521 1.00 78.38 89 ASP A O 1
ATOM 689 N N . PHE A 1 90 ? -7.986 1.843 -6.497 1.00 81.19 90 PHE A N 1
ATOM 690 C CA . PHE A 1 90 ? -8.190 2.657 -5.295 1.00 81.19 90 PHE A CA 1
ATOM 691 C C . PHE A 1 90 ? -9.584 3.293 -5.235 1.00 81.19 90 PHE A C 1
ATOM 693 O O . PHE A 1 90 ? -9.900 3.961 -4.253 1.00 81.19 90 PHE A O 1
ATOM 700 N N . SER A 1 91 ? -10.444 3.071 -6.235 1.00 79.75 91 SER A N 1
ATOM 701 C CA . SER A 1 91 ? -11.776 3.692 -6.341 1.00 79.75 91 SER A CA 1
ATOM 702 C C . SER A 1 91 ? -12.681 3.429 -5.128 1.00 79.75 91 SER A C 1
ATOM 704 O O . SER A 1 91 ? -13.557 4.236 -4.812 1.00 79.75 91 SER A O 1
ATOM 706 N N . ASN A 1 92 ? -12.456 2.323 -4.411 1.00 82.62 92 ASN A N 1
ATOM 707 C CA . ASN A 1 92 ? -13.207 1.948 -3.209 1.00 82.62 92 ASN A CA 1
ATOM 708 C C . ASN A 1 92 ? -12.681 2.590 -1.907 1.00 82.62 92 ASN A C 1
ATOM 710 O O . ASN A 1 92 ? -13.349 2.495 -0.870 1.00 82.62 92 ASN A O 1
ATOM 714 N N . ILE A 1 93 ? -11.528 3.271 -1.954 1.00 87.06 93 ILE A N 1
ATOM 715 C CA . ILE A 1 93 ? -10.903 3.959 -0.819 1.00 87.06 93 ILE A CA 1
ATOM 716 C C . ILE A 1 93 ? -11.280 5.442 -0.859 1.00 87.06 93 ILE A C 1
ATOM 718 O O . ILE A 1 93 ? -10.594 6.276 -1.447 1.00 87.06 93 ILE A O 1
ATOM 722 N N . LYS A 1 94 ? -12.406 5.777 -0.231 1.00 83.81 94 LYS A N 1
ATOM 723 C CA . LYS A 1 94 ? -13.004 7.118 -0.337 1.00 83.81 94 LYS A CA 1
ATOM 724 C C . LYS A 1 94 ? -12.326 8.176 0.532 1.00 83.81 94 LYS A C 1
ATOM 726 O O . LYS A 1 94 ? -12.406 9.352 0.205 1.00 83.81 94 LYS A O 1
ATOM 731 N N . ASP A 1 95 ? -11.664 7.755 1.607 1.00 88.31 95 ASP A N 1
ATOM 732 C CA . ASP A 1 95 ? -11.104 8.647 2.627 1.00 88.31 95 ASP A CA 1
ATOM 733 C C . ASP A 1 95 ? -9.569 8.757 2.559 1.00 88.31 95 ASP A C 1
ATOM 735 O O . ASP A 1 95 ? -8.930 9.157 3.538 1.00 88.31 95 ASP A O 1
ATOM 739 N N . LEU A 1 96 ? -8.955 8.400 1.423 1.00 89.38 96 LEU A N 1
ATOM 740 C CA . LEU A 1 96 ? -7.501 8.415 1.270 1.00 89.38 96 LEU A CA 1
ATOM 741 C C . LEU A 1 96 ? -6.975 9.856 1.265 1.00 89.38 96 LEU A C 1
ATOM 743 O O . LEU A 1 96 ? -7.198 10.610 0.329 1.00 89.38 96 LEU A O 1
ATOM 747 N N . LYS A 1 97 ? -6.225 10.228 2.304 1.00 91.00 97 LYS A N 1
ATOM 748 C CA . LYS A 1 97 ? -5.653 11.577 2.481 1.00 91.00 97 LYS A CA 1
ATOM 749 C C . LYS A 1 97 ? -4.185 11.653 2.089 1.00 91.00 97 LYS A C 1
ATOM 751 O O . LYS A 1 97 ? -3.631 12.736 1.925 1.00 91.00 97 LYS A O 1
ATOM 756 N N . SER A 1 98 ? -3.499 10.513 2.062 1.00 89.19 98 SER A N 1
ATOM 757 C CA . SER A 1 98 ? -2.068 10.458 1.791 1.00 89.19 98 SER A CA 1
ATOM 758 C C . SER A 1 98 ? -1.697 9.142 1.130 1.00 89.19 98 SER A C 1
ATOM 760 O O . SER A 1 98 ? -1.891 8.067 1.699 1.00 89.19 98 SER A O 1
ATOM 762 N N . PHE A 1 99 ? -1.096 9.251 -0.047 1.00 87.00 99 PHE A N 1
ATOM 763 C CA . PHE A 1 99 ? -0.486 8.145 -0.760 1.00 87.00 99 PHE A CA 1
ATOM 764 C C . PHE A 1 99 ? 0.992 8.461 -1.009 1.00 87.00 99 PHE A C 1
ATOM 766 O O . PHE A 1 99 ? 1.325 9.561 -1.450 1.00 87.00 99 PHE A O 1
ATOM 773 N N . ALA A 1 100 ? 1.878 7.512 -0.711 1.00 85.12 100 ALA A N 1
ATOM 774 C CA . ALA A 1 100 ? 3.300 7.628 -1.007 1.00 85.12 100 ALA A CA 1
ATOM 775 C C . ALA A 1 100 ? 3.851 6.309 -1.555 1.00 85.12 100 ALA A C 1
ATOM 777 O O . ALA A 1 100 ? 3.654 5.251 -0.960 1.00 85.12 100 ALA A O 1
ATOM 778 N N . ALA A 1 101 ? 4.599 6.404 -2.651 1.00 82.94 101 ALA A N 1
ATOM 779 C CA . ALA A 1 101 ? 5.406 5.327 -3.206 1.00 82.94 101 ALA A CA 1
ATOM 780 C C . ALA A 1 101 ? 6.854 5.817 -3.351 1.00 82.94 101 ALA A C 1
ATOM 782 O O . ALA A 1 101 ? 7.069 6.952 -3.782 1.00 82.94 101 ALA A O 1
ATOM 783 N N . SER A 1 102 ? 7.841 5.009 -2.957 1.00 77.94 102 SER A N 1
ATOM 784 C CA . SER A 1 102 ? 9.266 5.423 -2.980 1.00 77.94 102 SER A CA 1
ATOM 785 C C . SER A 1 102 ? 10.084 4.788 -4.104 1.00 77.94 102 SER A C 1
ATOM 787 O O . SER A 1 102 ? 11.173 5.250 -4.440 1.00 77.94 102 SER A O 1
ATOM 789 N N . ASP A 1 103 ? 9.551 3.738 -4.702 1.00 69.25 103 ASP A N 1
ATOM 790 C CA . ASP A 1 103 ? 10.181 2.936 -5.726 1.00 69.25 103 ASP A CA 1
ATOM 791 C C . ASP A 1 103 ? 9.652 3.297 -7.112 1.00 69.25 103 ASP A C 1
ATOM 793 O O . ASP A 1 103 ? 8.475 3.592 -7.312 1.00 69.25 103 ASP A O 1
ATOM 797 N N . ARG A 1 104 ? 10.559 3.260 -8.095 1.00 57.09 104 ARG A N 1
ATOM 798 C CA . ARG A 1 104 ? 10.241 3.401 -9.523 1.00 57.09 104 ARG A CA 1
ATOM 799 C C . ARG A 1 104 ? 9.663 2.094 -10.063 1.00 57.09 104 ARG A C 1
ATOM 801 O O . ARG A 1 104 ? 10.162 1.573 -11.057 1.00 57.09 104 ARG A O 1
ATOM 808 N N . GLY A 1 105 ? 8.706 1.519 -9.339 1.00 59.78 105 GLY A N 1
ATOM 809 C CA . GLY A 1 105 ? 8.055 0.283 -9.738 1.00 59.78 105 GLY A CA 1
ATOM 810 C C . GLY A 1 105 ? 7.559 0.391 -11.175 1.00 59.78 105 GLY A C 1
ATOM 811 O O . GLY A 1 105 ? 7.199 1.475 -11.639 1.00 59.78 105 GLY A O 1
ATOM 812 N N . THR A 1 106 ? 7.523 -0.738 -11.877 1.00 65.75 106 THR A N 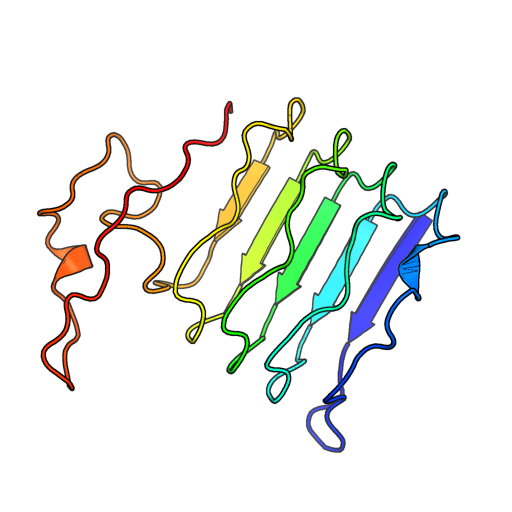1
ATOM 813 C CA . THR A 1 106 ? 7.039 -0.805 -13.267 1.00 65.75 106 THR A CA 1
ATOM 814 C C . THR A 1 106 ? 5.530 -0.538 -13.412 1.00 65.75 106 THR A C 1
ATOM 816 O O . THR A 1 106 ? 4.945 -0.692 -14.481 1.00 65.75 106 THR A O 1
ATOM 819 N N . TRP A 1 107 ? 4.884 -0.126 -12.319 1.00 72.19 107 TRP A N 1
ATOM 820 C CA . TRP A 1 107 ? 3.440 -0.141 -12.130 1.00 72.19 107 TRP A CA 1
ATOM 821 C C . TRP A 1 107 ? 2.729 0.805 -13.069 1.00 72.19 107 TRP A C 1
ATOM 823 O O . TRP A 1 107 ? 1.690 0.449 -13.621 1.00 72.19 107 TRP A O 1
ATOM 833 N N . CYS A 1 108 ? 3.259 2.022 -13.212 1.00 73.50 108 CYS A N 1
ATOM 834 C CA . CYS A 1 108 ? 2.551 3.114 -13.866 1.00 73.50 108 CYS A CA 1
ATOM 835 C C . CYS A 1 108 ? 3.499 4.128 -14.548 1.00 73.50 108 CYS A C 1
ATOM 837 O O . CYS A 1 108 ? 4.479 4.581 -13.950 1.00 73.50 108 CYS A O 1
ATOM 839 N N . CYS A 1 109 ? 3.191 4.515 -15.790 1.00 72.31 109 CYS A N 1
ATOM 840 C CA . CYS A 1 109 ? 3.925 5.494 -16.594 1.00 72.31 109 CYS A CA 1
ATOM 841 C C . CYS A 1 109 ? 3.841 6.884 -15.960 1.00 72.31 109 CYS A C 1
ATOM 843 O O . CYS A 1 109 ? 2.793 7.252 -15.433 1.00 72.31 109 CYS A O 1
ATOM 845 N N . ASN A 1 110 ? 4.933 7.658 -16.009 1.00 70.94 110 ASN A N 1
ATOM 846 C CA . ASN A 1 110 ? 5.073 8.966 -15.338 1.00 70.94 110 ASN A CA 1
ATOM 847 C C 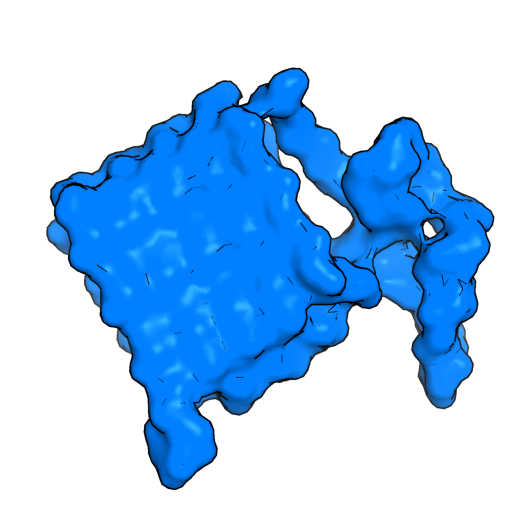. ASN A 1 110 ? 4.809 8.944 -13.802 1.00 70.94 110 ASN A C 1
ATOM 849 O O . ASN A 1 110 ? 4.898 9.968 -13.124 1.00 70.94 110 ASN A O 1
ATOM 853 N N . GLY A 1 111 ? 4.528 7.777 -13.207 1.00 70.31 111 GLY A N 1
ATOM 854 C CA . GLY A 1 111 ? 4.125 7.645 -11.808 1.00 70.31 111 GLY A CA 1
ATOM 855 C C . GLY A 1 111 ? 2.901 8.503 -11.453 1.00 70.31 111 GLY A C 1
ATOM 856 O O . GLY A 1 111 ? 1.964 8.640 -12.232 1.00 70.31 111 GLY A O 1
ATOM 857 N N . PHE A 1 112 ? 2.925 9.106 -10.260 1.00 69.06 112 PHE A N 1
ATOM 858 C CA . PHE A 1 112 ? 1.884 10.019 -9.754 1.00 69.06 112 PHE A CA 1
ATOM 859 C C . PHE A 1 112 ? 2.164 11.498 -10.096 1.00 69.06 112 PHE A C 1
ATOM 861 O O . PHE A 1 112 ? 1.735 12.399 -9.376 1.00 69.06 112 PHE A O 1
ATOM 868 N N . LEU A 1 113 ? 2.955 11.770 -11.141 1.00 65.50 113 LEU A N 1
ATOM 869 C CA . LEU A 1 113 ? 3.373 13.127 -11.505 1.00 65.50 113 LEU A CA 1
ATOM 870 C C . LEU A 1 113 ? 2.431 13.740 -12.547 1.00 65.50 113 LEU A C 1
ATOM 872 O O . LEU A 1 113 ? 2.729 13.747 -13.736 1.00 65.50 113 LEU A O 1
ATOM 876 N N . GLY A 1 114 ? 1.323 14.316 -12.082 1.00 68.62 114 GLY A N 1
ATOM 877 C CA . GLY A 1 114 ? 0.358 14.998 -12.949 1.00 68.62 114 GLY A CA 1
ATOM 878 C C . GLY A 1 114 ? -0.450 14.037 -13.822 1.00 68.62 114 GLY A C 1
ATOM 879 O O . GLY A 1 114 ? -0.638 12.873 -13.466 1.00 68.62 114 GLY A O 1
ATOM 880 N N . ASP A 1 115 ? -0.945 14.543 -14.954 1.00 74.81 115 ASP A N 1
ATOM 881 C CA . ASP A 1 115 ? -1.752 13.755 -15.884 1.00 74.81 115 ASP A CA 1
ATOM 882 C C . ASP A 1 115 ? -0.971 12.559 -16.434 1.00 74.81 115 ASP A C 1
ATOM 884 O O . ASP A 1 115 ? 0.250 12.602 -16.634 1.00 74.81 115 ASP A O 1
ATOM 888 N N . CYS A 1 116 ? -1.697 11.473 -16.706 1.00 76.12 116 CYS A N 1
ATOM 889 C CA . CYS A 1 116 ? -1.065 10.276 -17.229 1.00 76.12 116 CYS A CA 1
ATOM 890 C C . CYS A 1 116 ? -0.371 10.552 -18.566 1.00 76.12 116 CYS A C 1
ATOM 892 O O . CYS A 1 116 ? -0.996 10.982 -19.537 1.00 76.12 116 CYS A O 1
ATOM 894 N N . ASN A 1 117 ? 0.915 10.205 -18.622 1.00 76.00 117 ASN A N 1
ATOM 895 C CA . ASN A 1 117 ? 1.718 10.272 -19.828 1.00 76.00 117 ASN A CA 1
ATOM 896 C C . ASN A 1 117 ? 2.410 8.926 -20.075 1.00 76.00 117 ASN A C 1
ATOM 898 O O . ASN A 1 117 ? 3.472 8.645 -19.522 1.00 76.00 117 ASN A O 1
ATOM 902 N N . LEU A 1 118 ? 1.814 8.106 -20.946 1.00 76.50 118 LEU A N 1
ATOM 903 C CA . LEU A 1 118 ? 2.370 6.809 -21.358 1.00 76.50 118 LEU A CA 1
ATOM 904 C C . LEU A 1 118 ? 3.706 6.937 -22.111 1.00 76.50 118 LEU A C 1
ATOM 906 O O . LEU A 1 118 ? 4.459 5.972 -22.197 1.00 76.50 118 LEU A O 1
ATOM 910 N N . ASN A 1 119 ? 4.012 8.128 -22.628 1.00 75.00 119 ASN A N 1
ATOM 911 C CA . ASN A 1 119 ? 5.233 8.419 -23.373 1.00 75.00 119 ASN A CA 1
ATOM 912 C C . ASN A 1 119 ? 6.298 9.127 -22.523 1.00 75.00 119 ASN A C 1
ATOM 914 O O . ASN A 1 119 ? 7.285 9.599 -23.079 1.00 75.00 119 ASN A O 1
ATOM 918 N N . ASP A 1 120 ? 6.107 9.241 -21.204 1.00 72.06 120 ASP A N 1
ATOM 919 C CA . ASP A 1 120 ? 7.082 9.895 -20.329 1.00 72.06 120 ASP A CA 1
ATOM 920 C C . ASP A 1 120 ? 8.440 9.182 -20.375 1.00 72.06 120 ASP A C 1
ATOM 922 O O . ASP A 1 120 ? 8.489 7.950 -20.371 1.00 72.06 120 ASP A O 1
ATOM 926 N N . ASP A 1 121 ? 9.540 9.938 -20.376 1.00 64.12 121 ASP A N 1
ATOM 927 C CA . ASP A 1 121 ? 10.904 9.398 -20.460 1.00 64.12 121 ASP A CA 1
ATOM 928 C C . ASP A 1 121 ? 11.212 8.399 -19.326 1.00 64.12 121 ASP A C 1
ATOM 930 O O . ASP A 1 121 ? 11.983 7.451 -19.508 1.00 64.12 121 ASP A O 1
ATOM 934 N N . LYS A 1 122 ? 10.561 8.541 -18.159 1.00 60.41 122 LYS A N 1
ATOM 935 C CA . LYS A 1 122 ? 10.671 7.577 -17.048 1.00 60.41 122 LYS A CA 1
ATOM 936 C C . LYS A 1 122 ? 10.020 6.229 -17.349 1.00 60.41 122 LYS A C 1
ATOM 938 O O . LYS A 1 122 ? 10.380 5.240 -16.718 1.00 60.41 122 LYS A O 1
ATOM 943 N N . SER A 1 123 ? 9.113 6.171 -18.320 1.00 56.91 123 SER A N 1
ATOM 944 C CA . SER A 1 123 ? 8.501 4.933 -18.818 1.00 56.91 123 SER A CA 1
ATOM 945 C C . SER A 1 123 ? 9.470 4.116 -19.684 1.00 56.91 123 SER A C 1
ATOM 947 O O . SER A 1 123 ? 9.241 2.926 -19.897 1.00 56.91 123 SER A O 1
ATOM 949 N N . GLN A 1 124 ? 10.568 4.729 -20.152 1.00 52.75 124 GLN A N 1
ATOM 950 C CA . GLN A 1 124 ? 11.542 4.115 -21.064 1.00 52.75 124 GLN A CA 1
ATOM 951 C C . GLN A 1 124 ? 12.894 3.774 -20.405 1.00 52.75 124 GLN A C 1
ATOM 953 O O . GLN A 1 124 ? 13.702 3.051 -20.991 1.00 52.75 124 GLN A O 1
ATOM 958 N N . SER A 1 125 ? 13.181 4.252 -19.186 1.00 52.38 125 SER A N 1
ATOM 959 C CA . SER A 1 125 ? 14.498 4.044 -18.566 1.00 52.38 125 SER A CA 1
ATOM 960 C C . SER A 1 125 ? 14.575 2.745 -17.743 1.00 52.38 125 SER A C 1
ATOM 962 O O . SER A 1 125 ? 14.362 2.776 -16.532 1.00 52.38 125 SER A O 1
ATOM 964 N N . SER A 1 126 ? 14.908 1.623 -18.402 1.00 49.34 126 SER A N 1
ATOM 965 C CA . SER A 1 126 ? 15.794 0.517 -17.940 1.00 49.34 126 SER A CA 1
ATOM 966 C C . SER A 1 126 ? 15.414 -0.885 -18.454 1.00 49.34 126 SER A C 1
ATOM 968 O O . SER A 1 126 ? 15.289 -1.848 -17.702 1.00 49.34 126 SER A O 1
ATOM 970 N N . SER A 1 127 ? 15.334 -1.061 -19.771 1.00 46.09 127 SER A N 1
ATOM 971 C CA . SER A 1 127 ? 15.324 -2.400 -20.366 1.00 46.09 127 SER A CA 1
ATOM 972 C C . SER A 1 127 ? 16.751 -2.961 -20.462 1.00 46.09 127 SER A C 1
ATOM 974 O O . SER A 1 127 ? 17.453 -2.733 -21.443 1.00 46.09 127 SER A O 1
ATOM 976 N N . ALA A 1 128 ? 17.176 -3.758 -19.477 1.00 44.97 128 ALA A N 1
ATOM 977 C CA . ALA A 1 128 ? 18.129 -4.847 -19.747 1.00 44.97 128 ALA A CA 1
ATOM 978 C C . ALA A 1 128 ? 17.442 -6.017 -20.493 1.00 44.97 128 ALA A C 1
ATOM 980 O O . ALA A 1 128 ? 18.102 -6.916 -21.004 1.00 44.97 128 ALA A O 1
ATOM 981 N N . VAL A 1 129 ? 16.107 -5.986 -20.583 1.00 44.94 129 VAL A N 1
ATOM 982 C CA . VAL A 1 129 ? 15.257 -6.937 -21.303 1.00 44.94 129 VAL A CA 1
ATOM 983 C C . VAL A 1 129 ? 14.150 -6.107 -21.956 1.00 44.94 129 VAL A C 1
ATOM 985 O O . VAL A 1 129 ? 13.482 -5.359 -21.253 1.00 44.94 129 VAL A O 1
ATOM 988 N N . GLY A 1 130 ? 14.024 -6.151 -23.285 1.00 40.31 130 GLY A N 1
ATOM 989 C CA . GLY A 1 130 ? 13.289 -5.206 -24.148 1.00 40.31 130 GLY A CA 1
ATOM 990 C C . GLY A 1 130 ? 11.764 -5.090 -23.994 1.00 40.31 130 GLY A C 1
ATOM 991 O O . GLY A 1 130 ? 11.074 -5.020 -25.005 1.00 40.31 130 GLY A O 1
ATOM 992 N N . ASN A 1 131 ? 11.239 -5.029 -22.771 1.00 47.00 131 ASN A N 1
ATOM 993 C CA . ASN A 1 131 ? 9.854 -4.668 -22.481 1.00 47.00 131 ASN A CA 1
ATOM 994 C C . ASN A 1 131 ? 9.804 -3.279 -21.821 1.00 47.00 131 ASN A C 1
ATOM 996 O O . ASN A 1 131 ? 10.683 -2.935 -21.027 1.00 47.00 131 ASN A O 1
ATOM 1000 N N . SER A 1 132 ? 8.782 -2.491 -22.172 1.00 52.16 132 SER A N 1
ATOM 1001 C CA . SER A 1 132 ? 8.507 -1.166 -21.596 1.00 52.16 132 SER A CA 1
ATOM 1002 C C . SER A 1 132 ? 8.409 -1.255 -20.069 1.00 52.16 132 SER A C 1
ATOM 1004 O O . SER A 1 132 ? 7.724 -2.143 -19.562 1.00 52.16 132 SER A O 1
ATOM 1006 N N . CYS A 1 133 ? 9.064 -0.346 -19.336 1.00 61.09 133 CYS A N 1
ATOM 1007 C CA . CYS A 1 133 ? 9.043 -0.337 -17.868 1.00 61.09 133 CYS A CA 1
ATOM 1008 C C . CYS A 1 133 ? 7.666 0.016 -17.301 1.00 61.09 133 CYS A C 1
ATOM 1010 O O . CYS A 1 133 ? 7.460 -0.169 -16.116 1.00 61.09 133 CYS A O 1
ATOM 1012 N N . CYS A 1 134 ? 6.732 0.516 -18.107 1.00 66.50 134 CYS A N 1
ATOM 1013 C CA . CYS A 1 134 ? 5.320 0.537 -17.766 1.00 66.50 134 CYS A CA 1
ATOM 1014 C C . CYS A 1 134 ? 4.447 0.600 -19.038 1.00 66.50 134 CYS A C 1
ATOM 1016 O O . CYS A 1 134 ? 4.899 1.078 -20.083 1.00 66.50 134 CYS A O 1
ATOM 1018 N N . ASN A 1 135 ? 3.213 0.096 -18.956 1.00 64.31 135 ASN A N 1
ATOM 1019 C CA . ASN A 1 135 ? 2.177 0.126 -19.991 1.00 64.31 135 ASN A CA 1
ATOM 1020 C C . ASN A 1 135 ? 0.815 0.686 -19.507 1.00 64.31 135 ASN A C 1
ATOM 1022 O O . ASN A 1 135 ? -0.154 0.634 -20.265 1.00 64.31 135 ASN A O 1
ATOM 1026 N N . LEU A 1 136 ? 0.714 1.191 -18.271 1.00 69.94 136 LEU A N 1
ATOM 1027 C CA . LEU A 1 136 ? -0.535 1.625 -17.626 1.00 69.94 136 LEU A CA 1
ATOM 1028 C C . LEU A 1 136 ? -0.368 2.970 -16.896 1.00 69.94 136 LEU A C 1
ATOM 1030 O O . LEU A 1 136 ? 0.736 3.382 -16.558 1.00 69.94 136 LEU A O 1
ATOM 1034 N N . CYS A 1 137 ? -1.474 3.669 -16.643 1.00 73.62 137 CYS A N 1
ATOM 1035 C CA . CYS A 1 137 ? -1.505 4.917 -15.872 1.00 73.62 137 CYS A CA 1
ATOM 1036 C C . CYS A 1 137 ? -1.687 4.651 -14.375 1.00 73.62 137 CYS A C 1
ATOM 1038 O O . CYS A 1 137 ? -2.419 3.732 -14.010 1.00 73.62 137 CYS A O 1
ATOM 1040 N N . CYS A 1 138 ? -1.116 5.505 -13.514 1.00 73.31 138 CYS A N 1
ATOM 1041 C CA . CYS A 1 138 ? -1.410 5.463 -12.079 1.00 73.31 138 CYS A CA 1
ATOM 1042 C C . CYS A 1 138 ? -2.903 5.680 -11.840 1.00 73.31 138 CYS A C 1
ATOM 1044 O O . CYS A 1 138 ? -3.421 6.701 -12.315 1.00 73.31 138 CYS A O 1
ATOM 1046 N N . PRO A 1 139 ? -3.583 4.806 -11.067 1.00 67.62 139 PRO A N 1
ATOM 1047 C CA . PRO A 1 139 ? -4.880 5.163 -10.519 1.00 67.62 139 PRO A CA 1
ATOM 1048 C C . PRO A 1 139 ? -4.690 6.446 -9.711 1.00 67.62 139 PRO A C 1
ATOM 1050 O O . PRO A 1 139 ? -3.852 6.502 -8.811 1.00 67.62 139 PRO A O 1
ATOM 1053 N N . GLN A 1 140 ? -5.407 7.502 -10.091 1.00 65.50 140 GLN A N 1
ATOM 1054 C CA . GLN A 1 140 ? -5.327 8.774 -9.389 1.00 65.50 140 GLN A CA 1
ATOM 1055 C C . GLN A 1 140 ? -6.056 8.602 -8.054 1.00 65.50 140 GLN A C 1
ATOM 1057 O O . GLN A 1 140 ? -7.263 8.346 -8.061 1.00 65.50 140 GLN A O 1
ATOM 1062 N N . PRO A 1 141 ? -5.362 8.688 -6.907 1.00 61.97 141 PRO A N 1
ATOM 1063 C CA . PRO A 1 141 ? -6.061 8.747 -5.638 1.00 61.97 141 PRO A CA 1
ATOM 1064 C C . PRO A 1 141 ? -6.904 10.031 -5.631 1.00 61.97 141 PRO A C 1
ATOM 1066 O O . PRO A 1 141 ? -6.416 11.085 -6.037 1.00 61.97 141 PRO A O 1
ATOM 1069 N N . ASN A 1 142 ? -8.166 9.943 -5.204 1.00 59.22 142 ASN A N 1
ATOM 1070 C CA . ASN A 1 142 ? -9.041 11.107 -5.018 1.00 59.22 142 ASN A CA 1
ATOM 1071 C C . ASN A 1 142 ? -8.552 11.933 -3.807 1.00 59.22 142 ASN A C 1
ATOM 1073 O O . ASN A 1 142 ? -9.175 11.889 -2.748 1.00 59.22 142 ASN A O 1
ATOM 1077 N N . LEU A 1 143 ? -7.398 12.596 -3.942 1.00 56.28 143 LEU A N 1
ATOM 1078 C CA . LEU A 1 143 ? -6.766 13.440 -2.919 1.00 56.28 143 LEU A CA 1
ATOM 1079 C C . LEU A 1 143 ? -7.392 14.837 -2.857 1.00 56.28 143 LEU A C 1
ATOM 1081 O O . LEU A 1 143 ? -7.678 15.408 -3.934 1.00 56.28 143 LEU A O 1
#

Foldseek 3Di:
DEDEDEADPVHGDQDDDAPPLQCVAVYAYYAYEQNANHQADHDNQSPLNHQEYHYERHQNHQAYHACLSVQNHQYYEYYNHQNHQAYHACPNNQNHNYYYYDDLHLHAAVAQPPDGDCPDPSQQPDPPPPDGSYDHHDNHNPD